Protein AF-A0A2N0REZ3-F1 (afdb_monomer_lite)

Foldseek 3Di:
DDPVVVPDDDPDDDDDWDDPPDDPLVTVLVVLVVQVVLQVWDFDQDPNDTDTGHDHDDDDDDDQCVVCLQQQAADLVALQRDPFFRHGNVCPPPPPDPSVVGTDDSVVVVVLLVCLVPDPDPVSSVVSCRNRRGHPDHHSND

pLDDT: mean 86.51, std 10.99, range [49.53, 97.12]

Sequence (142 aa):
MPFDNRKRLRNHFVLGFVPFGGDFDDFIRPFISDMKRLEQGIVMNVLKEDCWIVAGLGCITADLPQGNDLTGIKRHGAIKGCRTCLVAKENATDENLDIASISRYHHITDTQFEDMFAAPTLMQRSDIAKEYGLRNSLPVLD

Secondary structure (DSSP, 8-state):
--TGGGGS--S--------TT--HHHHHHHHHHHHHHHHH-EEEEETTEEEEE----------HHHHHHHTTB--TTSTT--SSB---GGGTT-TT--TTTTB--HHHHHHHHHHHHH-SSHHHHHHHHHHTTB-SS--S--

Radius of gyration: 19.25 Å; chains: 1; bounding box: 47×39×55 Å

Structure (mmCIF, N/CA/C/O backbone):
data_AF-A0A2N0REZ3-F1
#
_entry.id   AF-A0A2N0REZ3-F1
#
loop_
_atom_site.group_PDB
_atom_site.id
_atom_site.type_symbol
_atom_site.label_atom_id
_atom_site.label_alt_id
_atom_site.label_comp_id
_atom_site.label_asym_id
_atom_site.label_entity_id
_atom_site.label_seq_id
_atom_site.pdbx_PDB_ins_code
_atom_site.Cartn_x
_atom_site.Cartn_y
_atom_site.Cartn_z
_atom_site.occupancy
_atom_site.B_iso_or_equiv
_atom_site.auth_seq_id
_atom_site.auth_comp_id
_atom_site.auth_asym_id
_atom_site.auth_atom_id
_atom_site.pdbx_PDB_model_num
ATOM 1 N N . MET A 1 1 ? -16.943 19.644 -0.621 1.00 55.44 1 MET A N 1
ATOM 2 C CA . MET A 1 1 ? -18.217 19.383 0.093 1.00 55.44 1 MET A CA 1
ATOM 3 C C . MET A 1 1 ? -18.644 20.632 0.881 1.00 55.44 1 MET A C 1
ATOM 5 O O . MET A 1 1 ? -17.818 21.115 1.662 1.00 55.44 1 MET A O 1
ATOM 9 N N . PRO A 1 2 ? -19.859 21.177 0.655 1.00 66.19 2 PRO A N 1
ATOM 10 C CA . PRO A 1 2 ? -20.352 22.416 1.285 1.00 66.19 2 PRO A CA 1
ATOM 11 C C . PRO A 1 2 ? -20.357 22.368 2.821 1.00 66.19 2 PRO A C 1
ATOM 13 O O . PRO A 1 2 ? -20.503 21.288 3.392 1.00 66.19 2 PRO A O 1
ATOM 16 N N . PHE A 1 3 ? -20.202 23.519 3.483 1.00 64.94 3 PHE A N 1
ATOM 17 C CA . PHE A 1 3 ? -20.023 23.629 4.941 1.00 64.94 3 PHE A CA 1
ATOM 18 C C . PHE A 1 3 ? -21.192 23.044 5.747 1.00 64.94 3 PHE A C 1
ATOM 20 O O . PHE A 1 3 ? -20.969 22.242 6.652 1.00 64.94 3 PHE A O 1
ATOM 27 N N . ASP A 1 4 ? -22.432 23.340 5.361 1.00 73.25 4 ASP A N 1
ATOM 28 C CA . ASP A 1 4 ? -23.624 22.865 6.079 1.00 73.25 4 ASP A CA 1
ATOM 29 C C . ASP A 1 4 ? -23.793 21.346 6.013 1.00 73.25 4 ASP A C 1
ATOM 31 O O . ASP A 1 4 ? -24.262 20.706 6.954 1.00 73.25 4 ASP A O 1
ATOM 35 N N . ASN A 1 5 ? -23.307 20.734 4.933 1.00 62.06 5 ASN A N 1
ATOM 36 C CA . ASN A 1 5 ? -23.321 19.288 4.782 1.00 62.06 5 ASN A CA 1
ATOM 37 C C . ASN A 1 5 ? -22.343 18.590 5.740 1.00 62.06 5 ASN A C 1
ATOM 39 O O . ASN A 1 5 ? -22.583 17.426 6.055 1.00 62.06 5 ASN A O 1
ATOM 43 N N . ARG A 1 6 ? -21.299 19.272 6.239 1.00 60.00 6 ARG A N 1
ATOM 44 C CA . ARG A 1 6 ? -20.330 18.729 7.214 1.00 60.00 6 ARG A CA 1
ATOM 45 C C . ARG A 1 6 ? -20.881 18.659 8.644 1.00 60.00 6 ARG A C 1
ATOM 47 O O . ARG A 1 6 ? -20.304 17.955 9.458 1.00 60.00 6 ARG A O 1
ATOM 54 N N . LYS A 1 7 ? -21.979 19.367 8.944 1.00 60.84 7 LYS A N 1
ATOM 55 C CA . LYS A 1 7 ? -22.593 19.444 10.286 1.00 60.84 7 LYS A CA 1
ATOM 56 C C . LYS A 1 7 ? -23.640 18.361 10.572 1.00 60.84 7 LYS A C 1
ATOM 58 O O . LYS A 1 7 ? -24.091 18.240 11.705 1.00 60.84 7 LYS A O 1
ATOM 63 N N . ARG A 1 8 ? -24.071 17.600 9.562 1.00 61.44 8 ARG A N 1
ATOM 64 C CA . ARG A 1 8 ? -25.007 16.480 9.763 1.00 61.44 8 ARG A CA 1
ATOM 65 C C . ARG A 1 8 ? -24.278 15.327 10.456 1.00 61.44 8 ARG A C 1
ATOM 67 O O . ARG A 1 8 ? -23.130 15.067 10.105 1.00 61.44 8 ARG A O 1
ATOM 74 N N . LEU A 1 9 ? -24.954 14.635 11.382 1.00 49.53 9 LEU A N 1
ATOM 75 C CA . LEU A 1 9 ? -24.510 13.351 11.940 1.00 49.53 9 LEU A CA 1
ATOM 76 C C . LEU A 1 9 ? -24.140 12.431 10.775 1.00 49.53 9 LEU A C 1
ATOM 78 O O . LEU A 1 9 ? -24.992 12.006 9.996 1.00 49.53 9 LEU A O 1
ATOM 82 N N . ARG A 1 10 ? -22.844 12.212 10.604 1.00 54.50 10 ARG A N 1
ATOM 83 C CA . ARG A 1 10 ? -22.284 11.330 9.593 1.00 54.50 10 ARG A CA 1
ATOM 84 C C . ARG A 1 10 ? -21.546 10.243 10.337 1.00 54.50 10 ARG A C 1
ATOM 86 O O . ARG A 1 10 ? -20.808 10.543 11.267 1.00 54.50 10 ARG A O 1
ATOM 93 N N . ASN A 1 11 ? -21.614 9.025 9.819 1.00 59.06 11 ASN A N 1
ATOM 94 C CA . ASN A 1 11 ? -20.670 7.954 10.153 1.00 59.06 11 ASN A CA 1
ATOM 95 C C . ASN A 1 11 ? -19.258 8.249 9.595 1.00 59.06 11 ASN A C 1
ATOM 97 O O . ASN A 1 11 ? -18.497 7.341 9.291 1.00 59.06 11 ASN A O 1
ATOM 101 N N . HIS A 1 12 ? -18.932 9.524 9.371 1.00 60.31 12 HIS A N 1
ATOM 102 C CA . HIS A 1 12 ? -17.677 9.993 8.820 1.00 60.31 12 HIS A CA 1
ATOM 103 C C . HIS A 1 12 ? -17.119 11.023 9.789 1.00 60.31 12 HIS A C 1
ATOM 105 O O . HIS A 1 12 ? -17.533 12.184 9.800 1.00 60.31 12 HIS A O 1
ATOM 111 N N . PHE A 1 13 ? -16.208 10.551 10.626 1.00 64.19 13 PHE A N 1
ATOM 112 C CA . PHE A 1 13 ? -15.479 11.365 11.577 1.00 64.19 13 PHE A CA 1
ATOM 113 C C . PHE A 1 13 ? -14.162 11.766 10.927 1.00 64.19 13 PHE A C 1
ATOM 115 O O . PHE A 1 13 ? -13.411 10.914 10.457 1.00 64.19 13 PHE A O 1
ATOM 122 N N . VAL A 1 14 ? -13.893 13.069 10.877 1.00 66.25 14 VAL A N 1
ATOM 123 C CA . VAL A 1 14 ? -12.571 13.560 10.495 1.00 66.25 14 VAL A CA 1
ATOM 124 C C . VAL A 1 14 ? -11.749 13.620 11.767 1.00 66.25 14 VAL A C 1
ATOM 126 O O . VAL A 1 14 ? -11.992 14.467 12.625 1.00 66.25 14 VAL A O 1
ATOM 129 N N . LEU A 1 15 ? -10.792 12.712 11.887 1.00 66.81 15 LEU A N 1
ATOM 130 C CA . LEU A 1 15 ? -9.791 12.763 12.935 1.00 66.81 15 LEU A CA 1
ATOM 131 C 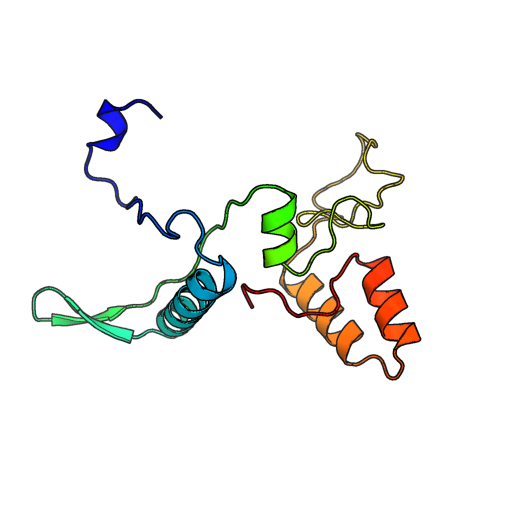C . LEU A 1 15 ? -8.556 13.446 12.340 1.00 66.81 15 LEU A C 1
ATOM 133 O O . LEU A 1 15 ? -7.940 12.940 11.405 1.00 66.81 15 LEU A O 1
ATOM 137 N N . GLY A 1 16 ? -8.279 14.667 12.799 1.00 62.53 16 GLY A N 1
ATOM 138 C CA . GLY A 1 16 ? -7.127 15.439 12.346 1.00 62.53 16 GLY A CA 1
ATOM 139 C C . GLY A 1 16 ? -5.859 14.868 12.960 1.00 62.53 16 GLY A C 1
ATOM 140 O O . GLY A 1 16 ? -5.750 14.791 14.181 1.00 62.53 16 GLY A O 1
ATOM 141 N N . PHE A 1 17 ? -4.915 14.473 12.118 1.00 66.62 17 PHE A N 1
ATOM 142 C CA . PHE A 1 17 ? -3.752 13.722 12.542 1.00 66.62 17 PHE A CA 1
ATOM 143 C C . PHE A 1 17 ? -2.511 14.214 11.791 1.00 66.62 17 PHE A C 1
ATOM 145 O O . PHE A 1 17 ? -2.564 14.420 10.582 1.00 66.62 17 PHE A O 1
ATOM 152 N N . VAL A 1 18 ? -1.421 14.402 12.540 1.00 69.94 18 VAL A N 1
ATOM 153 C CA . VAL A 1 18 ? -0.141 15.055 12.194 1.00 69.94 18 VAL A CA 1
ATOM 154 C C . VAL A 1 18 ? -0.127 16.592 12.379 1.00 69.94 18 VAL A C 1
ATOM 156 O O . VAL A 1 18 ? -0.673 17.330 11.555 1.00 69.94 18 VAL A O 1
ATOM 159 N N . PRO A 1 19 ? 0.506 17.113 13.455 1.00 72.31 19 PRO A N 1
ATOM 160 C CA . PRO A 1 19 ? 0.760 18.544 13.610 1.00 72.31 19 PRO A CA 1
ATOM 161 C C . PRO A 1 19 ? 1.797 19.037 12.592 1.00 72.31 19 PRO A C 1
ATOM 163 O O . PRO A 1 19 ? 2.626 18.274 12.098 1.00 72.31 19 PRO A O 1
ATOM 166 N N . PHE A 1 20 ? 1.784 20.337 12.292 1.00 72.50 20 PHE A N 1
ATOM 167 C CA . PHE A 1 20 ? 2.761 20.936 11.382 1.00 72.50 20 PHE A CA 1
ATOM 168 C C . PHE A 1 20 ? 4.199 20.713 11.881 1.00 72.50 20 PHE A C 1
ATOM 170 O O . PHE A 1 20 ? 4.520 21.055 13.01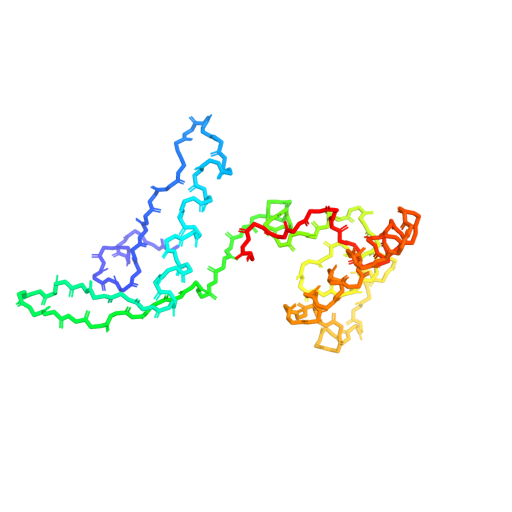8 1.00 72.50 20 PHE A O 1
ATOM 177 N N . GLY A 1 21 ? 5.054 20.151 11.023 1.00 78.38 21 GLY A N 1
ATOM 178 C CA . GLY A 1 21 ? 6.446 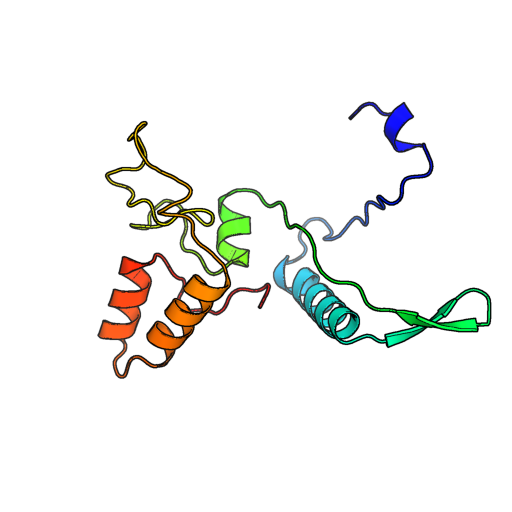19.823 11.350 1.00 78.38 21 GLY A CA 1
ATOM 179 C C . GLY A 1 21 ? 6.648 18.481 12.065 1.00 78.38 21 GLY A C 1
ATOM 180 O O . GLY A 1 21 ? 7.788 18.148 12.373 1.00 78.38 21 GLY A O 1
ATOM 181 N N . GLY A 1 22 ? 5.579 17.720 12.322 1.00 79.25 22 GLY A N 1
ATOM 182 C CA . GLY A 1 22 ? 5.675 16.344 12.810 1.00 79.25 22 GLY A CA 1
ATOM 183 C C . GLY A 1 22 ? 6.094 15.373 11.707 1.00 79.25 22 GLY A C 1
ATOM 184 O O . GLY A 1 22 ? 5.746 15.563 10.538 1.00 79.25 22 GLY A O 1
ATOM 185 N N . ASP A 1 23 ? 6.825 14.330 12.088 1.00 83.12 23 ASP A N 1
ATOM 186 C CA . ASP A 1 23 ? 7.145 13.231 11.187 1.00 83.12 23 ASP A CA 1
ATOM 187 C C . ASP A 1 23 ? 5.907 12.348 10.954 1.00 83.12 23 ASP A C 1
ATOM 189 O O . ASP A 1 23 ? 5.141 12.042 11.872 1.00 83.12 23 ASP A O 1
ATOM 193 N N . PHE A 1 24 ? 5.674 11.986 9.693 1.00 79.31 24 PHE A N 1
ATOM 194 C CA . PHE A 1 24 ? 4.504 11.200 9.310 1.00 79.31 24 PHE A CA 1
ATOM 195 C C . PHE A 1 24 ? 4.619 9.744 9.776 1.00 79.31 24 PHE A C 1
ATOM 197 O O . PHE A 1 24 ? 3.615 9.163 10.193 1.00 79.31 24 PHE A O 1
ATOM 204 N N . ASP A 1 25 ? 5.820 9.167 9.729 1.00 80.81 25 ASP A N 1
ATOM 205 C CA . ASP A 1 25 ? 6.063 7.777 10.106 1.00 80.81 25 ASP A CA 1
ATOM 206 C C . ASP A 1 25 ? 5.846 7.580 11.611 1.00 80.81 25 ASP A C 1
ATOM 208 O O . ASP A 1 25 ? 5.190 6.614 12.012 1.00 80.81 25 ASP A O 1
ATOM 212 N N . ASP A 1 26 ? 6.313 8.523 12.431 1.00 84.12 26 ASP A N 1
ATOM 213 C CA . ASP A 1 26 ? 6.089 8.530 13.882 1.00 84.12 26 ASP A CA 1
ATOM 214 C C . ASP A 1 26 ? 4.597 8.518 14.238 1.00 84.12 26 ASP A C 1
ATOM 216 O O . ASP A 1 26 ? 4.181 7.904 15.224 1.00 84.12 26 ASP A O 1
ATOM 220 N N . PHE A 1 27 ? 3.774 9.177 13.422 1.00 81.44 27 PHE A N 1
ATOM 221 C CA . PHE A 1 27 ? 2.338 9.252 13.643 1.00 81.44 27 PHE A CA 1
ATOM 222 C C . PHE A 1 27 ? 1.583 8.031 13.096 1.00 81.44 27 PHE A C 1
ATOM 224 O O . PHE A 1 27 ? 0.697 7.488 13.761 1.00 81.44 27 PHE A O 1
ATOM 231 N N . ILE A 1 28 ? 1.884 7.607 11.866 1.00 82.00 28 ILE A N 1
ATOM 232 C CA . ILE A 1 28 ? 1.083 6.593 11.173 1.00 82.00 28 ILE A CA 1
ATOM 233 C C . ILE A 1 28 ? 1.345 5.186 11.719 1.00 82.00 28 ILE A C 1
ATOM 235 O O . ILE A 1 28 ? 0.428 4.369 11.751 1.00 82.00 28 ILE A O 1
ATOM 239 N N . ARG A 1 29 ? 2.569 4.889 12.180 1.00 85.31 29 ARG A N 1
ATOM 240 C CA . ARG A 1 29 ? 2.950 3.540 12.632 1.00 85.31 29 ARG A CA 1
ATOM 241 C C . ARG A 1 29 ? 2.124 3.060 13.836 1.00 85.31 29 ARG A C 1
ATOM 243 O O . ARG A 1 29 ? 1.590 1.953 13.747 1.00 85.31 29 ARG A O 1
ATOM 250 N N . PRO A 1 30 ? 1.944 3.849 14.920 1.00 88.38 30 PRO A N 1
ATOM 251 C CA . PRO A 1 30 ? 1.045 3.472 16.011 1.00 88.38 30 PRO A CA 1
ATOM 252 C C . PRO A 1 30 ? -0.395 3.259 15.539 1.00 88.38 30 PRO A C 1
ATOM 254 O O . PRO A 1 30 ? -1.013 2.261 15.895 1.00 88.38 30 PRO A O 1
ATOM 257 N N . PHE A 1 31 ? -0.900 4.147 14.676 1.00 86.56 31 PHE A N 1
ATOM 258 C CA . PHE A 1 31 ? -2.259 4.045 14.146 1.00 86.56 31 PHE A CA 1
ATOM 259 C C . PHE A 1 31 ? -2.479 2.741 13.364 1.00 86.56 31 PHE A C 1
ATOM 261 O O . PHE A 1 31 ? -3.456 2.038 13.608 1.00 86.56 31 PHE A O 1
ATOM 268 N N . ILE A 1 32 ? -1.565 2.383 12.457 1.00 86.50 32 ILE A N 1
ATOM 269 C CA . ILE A 1 32 ? -1.652 1.127 11.697 1.00 86.50 32 ILE A CA 1
ATOM 270 C C . ILE A 1 32 ? -1.559 -0.086 12.632 1.00 86.50 32 ILE A C 1
ATOM 272 O O . ILE A 1 32 ? -2.311 -1.043 12.461 1.00 86.50 32 ILE A O 1
ATOM 276 N N . SER A 1 33 ? -0.700 -0.039 13.655 1.00 89.06 33 SER A N 1
ATOM 277 C CA . SER A 1 33 ? -0.617 -1.102 14.666 1.00 89.06 33 SER A CA 1
ATOM 278 C C . SER A 1 33 ? -1.943 -1.298 15.412 1.00 89.06 33 SER A C 1
ATOM 280 O O . SER A 1 33 ? -2.375 -2.435 15.610 1.00 89.06 33 SER A O 1
ATOM 282 N N . ASP A 1 34 ? -2.605 -0.208 15.805 1.00 90.31 34 ASP A N 1
ATOM 283 C CA . ASP A 1 34 ? -3.914 -0.260 16.461 1.00 90.31 34 ASP A CA 1
ATOM 284 C C . ASP A 1 34 ? -4.999 -0.791 15.518 1.00 90.31 34 ASP A C 1
ATOM 286 O O . ASP A 1 34 ? -5.822 -1.611 15.928 1.00 90.31 34 ASP A O 1
ATOM 290 N N . MET A 1 35 ? -4.968 -0.392 14.241 1.00 89.88 35 MET A N 1
ATOM 291 C CA . MET A 1 35 ? -5.892 -0.905 13.228 1.00 89.88 35 MET A CA 1
ATOM 292 C C . MET A 1 35 ? -5.724 -2.411 13.008 1.00 89.88 35 MET A C 1
ATOM 294 O O . MET A 1 35 ? -6.721 -3.122 13.027 1.00 89.88 35 MET A O 1
ATOM 298 N N . LYS A 1 36 ? -4.494 -2.932 12.908 1.00 89.75 36 LYS A N 1
ATOM 299 C CA . LYS A 1 36 ? -4.251 -4.384 12.782 1.00 89.75 36 LYS A CA 1
ATOM 300 C C . LYS A 1 36 ? -4.752 -5.171 13.991 1.00 89.75 36 LYS A C 1
ATOM 302 O O . LYS A 1 36 ? -5.271 -6.276 13.858 1.00 89.75 36 LYS A O 1
ATOM 307 N N . ARG A 1 37 ? -4.625 -4.604 15.194 1.00 92.56 37 ARG A N 1
ATOM 308 C CA . ARG A 1 37 ? -5.209 -5.199 16.402 1.00 92.56 37 ARG A CA 1
ATOM 309 C C . ARG A 1 37 ? -6.739 -5.188 16.343 1.00 92.56 37 ARG A C 1
ATOM 311 O O . ARG A 1 37 ? -7.373 -6.158 16.744 1.00 92.56 37 ARG A O 1
ATOM 318 N N . LEU A 1 38 ? -7.333 -4.106 15.846 1.00 92.50 38 LEU A N 1
ATOM 319 C CA . LEU A 1 38 ? -8.780 -3.978 15.678 1.00 92.50 38 LEU A CA 1
ATOM 320 C C . LEU A 1 38 ? -9.331 -4.927 14.598 1.00 92.50 38 LEU A C 1
ATOM 322 O O . LEU A 1 38 ? -10.445 -5.427 14.747 1.00 92.50 38 LEU A O 1
ATOM 326 N N . GLU A 1 39 ? -8.539 -5.243 13.572 1.00 93.19 39 GLU A N 1
ATOM 327 C CA . GLU A 1 39 ? -8.860 -6.241 12.541 1.00 93.19 39 GLU A CA 1
ATOM 328 C C . GLU A 1 39 ? -8.923 -7.665 13.110 1.00 93.19 39 GLU A C 1
ATOM 330 O O . GLU A 1 39 ? -9.746 -8.468 12.675 1.00 93.19 39 GLU A O 1
ATOM 335 N N . GLN A 1 40 ? -8.110 -7.968 14.128 1.00 94.12 40 GLN A N 1
ATOM 336 C CA . GLN A 1 40 ? -8.165 -9.235 14.873 1.00 94.12 40 GLN A CA 1
ATOM 337 C C . GLN A 1 40 ? -9.335 -9.292 15.870 1.00 94.12 40 GLN A C 1
ATOM 339 O O . GLN A 1 40 ? -9.724 -10.374 16.314 1.00 94.12 40 GLN A O 1
ATOM 344 N N . GLY A 1 41 ? -9.914 -8.136 16.192 1.00 95.25 41 GLY A N 1
ATOM 345 C CA . GLY A 1 41 ? -11.013 -7.980 17.129 1.00 95.25 41 GLY A CA 1
ATOM 346 C C . GLY A 1 41 ? -10.562 -7.684 18.556 1.00 95.25 41 GLY A C 1
ATOM 347 O O . GLY A 1 41 ? -9.596 -8.246 19.073 1.00 95.25 41 GLY A O 1
ATOM 348 N N . ILE A 1 42 ? -11.289 -6.782 19.213 1.00 95.44 42 ILE A N 1
ATOM 349 C CA . ILE A 1 42 ? -11.067 -6.416 20.614 1.00 95.44 42 ILE A CA 1
ATOM 350 C C . ILE A 1 42 ? -12.389 -6.361 21.376 1.00 95.44 42 ILE A C 1
ATOM 352 O O . ILE A 1 42 ? -13.436 -6.034 20.820 1.00 95.44 42 ILE A O 1
ATOM 356 N N . VAL A 1 43 ? -12.334 -6.632 22.679 1.00 96.12 43 VAL A N 1
ATOM 357 C CA . VAL A 1 43 ? -13.460 -6.362 23.579 1.00 96.12 43 VAL A CA 1
ATOM 358 C C . VAL A 1 43 ? -13.443 -4.880 23.945 1.00 96.12 43 VAL A C 1
ATOM 360 O O . VAL A 1 43 ? -12.443 -4.377 24.460 1.00 96.12 43 VAL A O 1
ATOM 363 N N . MET A 1 44 ? -14.545 -4.180 23.686 1.00 95.00 44 MET A N 1
ATOM 364 C CA . MET A 1 44 ? -14.752 -2.789 24.085 1.00 95.00 44 MET A CA 1
ATOM 365 C C . MET A 1 44 ? -16.031 -2.666 24.900 1.00 95.00 44 MET A C 1
ATOM 367 O O . MET A 1 44 ? -17.071 -3.192 24.509 1.00 95.00 44 MET A O 1
ATOM 371 N N . ASN A 1 45 ? -15.974 -1.912 25.996 1.00 95.19 45 ASN A N 1
ATOM 372 C CA . ASN A 1 45 ? -17.176 -1.562 26.736 1.00 95.19 45 ASN A CA 1
ATOM 373 C C . ASN A 1 45 ? -17.938 -0.463 25.981 1.00 95.19 45 ASN A C 1
ATOM 375 O O . ASN A 1 45 ? -17.486 0.681 25.894 1.00 95.19 45 ASN A O 1
ATOM 379 N N . VAL A 1 46 ? -19.089 -0.816 25.417 1.00 92.31 46 VAL A N 1
ATOM 380 C CA . VAL A 1 46 ? -19.974 0.083 24.677 1.00 92.31 46 VAL A CA 1
ATOM 381 C C . VAL A 1 46 ? -21.284 0.164 25.444 1.00 92.31 46 VAL A C 1
ATOM 383 O O . VAL A 1 46 ? -21.992 -0.823 25.587 1.00 92.31 46 VAL A O 1
ATOM 386 N N . LEU A 1 47 ? -21.616 1.348 25.965 1.00 93.00 47 LEU A N 1
ATOM 387 C CA . LEU A 1 47 ? -22.853 1.567 26.731 1.00 93.00 47 LEU A CA 1
ATOM 388 C C . LEU A 1 47 ? -23.031 0.598 27.921 1.00 93.00 47 LEU A C 1
ATOM 390 O O . LEU A 1 47 ? -24.156 0.229 28.244 1.00 93.00 47 LEU A O 1
ATOM 394 N N . LYS A 1 48 ? -21.932 0.265 28.618 1.00 93.94 48 LYS A N 1
ATOM 395 C CA . LYS A 1 48 ? -21.867 -0.689 29.747 1.00 93.94 48 LYS A CA 1
ATOM 396 C C . LYS A 1 48 ? -21.991 -2.168 29.366 1.00 93.94 48 LYS A C 1
ATOM 398 O O . LYS A 1 48 ? -21.996 -3.000 30.265 1.00 93.94 48 LYS A O 1
ATOM 403 N N . GLU A 1 49 ? -22.016 -2.489 28.079 1.00 94.94 49 GLU A N 1
ATOM 404 C CA . GLU A 1 49 ? -21.979 -3.858 27.562 1.00 94.94 49 GLU A CA 1
ATOM 405 C C . GLU A 1 49 ? -20.597 -4.141 26.966 1.00 94.94 49 GLU A C 1
ATOM 407 O O . GLU A 1 49 ? -20.062 -3.334 26.201 1.00 94.94 49 GLU A O 1
ATOM 412 N N . ASP A 1 50 ? -20.016 -5.294 27.281 1.00 97.12 50 ASP A N 1
ATOM 413 C CA . ASP A 1 50 ? -18.766 -5.727 26.661 1.00 97.12 50 ASP A CA 1
ATOM 414 C C . ASP A 1 50 ? -19.059 -6.294 25.267 1.00 97.12 50 ASP A C 1
ATOM 416 O O . ASP A 1 50 ? -19.656 -7.358 25.111 1.00 97.12 50 ASP A O 1
ATOM 420 N N . CYS A 1 51 ? -18.647 -5.558 24.237 1.00 95.94 51 CYS A N 1
ATOM 421 C CA . CYS A 1 51 ? -18.879 -5.898 22.838 1.00 95.94 51 CYS A CA 1
ATOM 422 C C . CYS A 1 51 ? -17.582 -6.355 22.169 1.00 95.94 51 CYS A C 1
ATOM 424 O O . CYS A 1 51 ? -16.540 -5.718 22.325 1.00 95.94 51 CYS A O 1
ATOM 426 N N . TRP A 1 52 ? -17.653 -7.415 21.361 1.00 96.56 52 TRP A N 1
ATOM 427 C CA . TRP A 1 52 ? -16.569 -7.789 20.454 1.00 96.56 52 TRP A CA 1
ATOM 428 C C . TRP A 1 52 ? -16.626 -6.910 19.202 1.00 96.56 52 TRP A C 1
ATOM 430 O O . TRP A 1 52 ? -17.555 -7.020 18.401 1.00 96.56 52 TRP A O 1
ATOM 440 N N . ILE A 1 53 ? -15.652 -6.017 19.047 1.00 93.94 53 ILE A N 1
ATOM 441 C CA . ILE A 1 53 ? -15.578 -5.060 17.944 1.00 93.94 53 ILE A CA 1
ATOM 442 C C . ILE A 1 53 ? -14.466 -5.476 16.991 1.00 93.94 53 ILE A C 1
ATOM 444 O O . ILE A 1 53 ? -13.326 -5.665 17.409 1.00 93.94 53 ILE A O 1
ATOM 448 N N . VAL A 1 54 ? -14.807 -5.561 15.705 1.00 94.25 54 VAL A N 1
ATOM 449 C CA . VAL A 1 54 ? -13.868 -5.754 14.597 1.00 94.25 54 VAL A CA 1
ATOM 450 C C . VAL A 1 54 ? -14.046 -4.598 13.625 1.00 94.25 54 VAL A C 1
ATOM 452 O O . VAL A 1 54 ? -15.170 -4.284 13.227 1.00 94.25 54 VAL A O 1
ATOM 455 N N . ALA A 1 55 ? -12.949 -3.966 13.235 1.00 89.56 55 ALA A N 1
ATOM 456 C CA . ALA A 1 55 ? -12.936 -2.979 12.166 1.00 89.56 55 ALA A CA 1
ATOM 457 C C . ALA A 1 55 ? -11.576 -2.997 11.472 1.00 89.56 55 ALA A C 1
ATOM 459 O O . ALA A 1 55 ? -10.575 -3.354 12.081 1.00 89.56 55 ALA A O 1
ATOM 460 N N . GLY A 1 56 ? -11.554 -2.592 10.206 1.00 87.12 56 GLY A N 1
ATOM 461 C CA . GLY A 1 56 ? -10.343 -2.579 9.394 1.00 87.12 56 GLY A CA 1
ATOM 462 C C . GLY A 1 56 ? -10.235 -1.328 8.543 1.00 87.12 56 GLY A C 1
ATOM 463 O O . GLY A 1 56 ? -11.169 -0.520 8.446 1.00 87.12 56 GLY A O 1
ATOM 464 N N . LEU A 1 57 ? -9.067 -1.159 7.937 1.00 85.00 57 LEU A N 1
ATOM 465 C CA . LEU A 1 57 ? -8.776 -0.002 7.105 1.00 85.00 57 LEU A CA 1
ATOM 466 C C . LEU A 1 57 ? -9.359 -0.191 5.697 1.00 85.00 57 LEU A C 1
ATOM 468 O O . LEU A 1 57 ? -8.919 -1.040 4.934 1.00 85.00 57 LEU A O 1
ATOM 472 N N . GLY A 1 58 ? -10.366 0.612 5.341 1.00 83.12 58 GLY A N 1
ATOM 473 C CA . GLY A 1 58 ? -11.083 0.436 4.069 1.00 83.12 58 GLY A CA 1
ATOM 474 C C . GLY A 1 58 ? -10.452 1.134 2.859 1.00 83.12 58 GLY A C 1
ATOM 475 O O . GLY A 1 58 ? -10.458 0.596 1.756 1.00 83.12 58 GLY A O 1
ATOM 476 N N . CYS A 1 59 ? -9.952 2.360 3.023 1.00 81.94 59 CYS A N 1
ATOM 477 C CA . CYS A 1 59 ? -9.386 3.139 1.921 1.00 81.94 59 CYS A CA 1
ATOM 478 C C . CYS A 1 59 ? -8.392 4.171 2.446 1.00 81.94 59 CYS A C 1
ATOM 480 O O . CYS A 1 59 ? -8.658 4.844 3.443 1.00 81.94 59 CYS A O 1
ATOM 482 N N . ILE A 1 60 ? -7.277 4.331 1.733 1.00 79.69 60 ILE A N 1
ATOM 483 C CA . ILE A 1 60 ? -6.275 5.354 2.011 1.00 79.69 60 ILE A CA 1
ATOM 484 C C . ILE A 1 60 ? -6.129 6.232 0.783 1.00 79.69 60 ILE A C 1
ATOM 486 O O . ILE A 1 60 ? -5.785 5.776 -0.308 1.00 79.69 60 ILE A O 1
ATOM 490 N N . THR A 1 61 ? -6.365 7.521 0.977 1.00 79.88 61 THR A N 1
ATOM 491 C CA . THR A 1 61 ? -6.130 8.535 -0.041 1.00 79.88 61 THR A CA 1
ATOM 492 C C . THR A 1 61 ? -4.909 9.340 0.354 1.00 79.88 61 THR A C 1
ATOM 494 O O . THR A 1 61 ? -4.904 9.998 1.390 1.00 79.88 61 THR A O 1
ATOM 497 N N . ALA A 1 62 ? -3.885 9.298 -0.485 1.00 81.56 62 ALA A N 1
ATOM 498 C CA . ALA A 1 62 ? -2.691 10.111 -0.342 1.00 81.56 62 ALA A CA 1
ATOM 499 C C . ALA A 1 62 ? -2.264 10.626 -1.717 1.00 81.56 62 ALA A C 1
ATOM 501 O O . ALA A 1 62 ? -2.455 9.935 -2.733 1.00 81.56 62 ALA A O 1
ATOM 502 N N . ASP A 1 63 ? -1.664 11.816 -1.722 1.00 78.62 63 ASP A N 1
ATOM 503 C CA . ASP A 1 63 ? -1.051 12.406 -2.908 1.00 78.62 63 ASP A CA 1
ATOM 504 C C . ASP A 1 63 ? 0.008 11.466 -3.498 1.00 78.62 63 ASP A C 1
ATOM 506 O O . ASP A 1 63 ? 0.544 10.585 -2.818 1.00 78.62 63 ASP A O 1
ATOM 510 N N . LEU A 1 64 ? 0.264 11.604 -4.804 1.00 68.81 64 LEU A N 1
ATOM 511 C CA . LEU A 1 64 ? 1.003 10.604 -5.580 1.00 68.81 64 LEU A CA 1
ATOM 512 C C . LEU A 1 64 ? 2.359 10.182 -4.979 1.00 68.81 64 LEU A C 1
ATOM 514 O O . LEU A 1 64 ? 2.588 8.975 -4.906 1.00 68.81 64 LEU A O 1
ATOM 518 N N . PRO A 1 65 ? 3.264 11.081 -4.537 1.00 81.12 65 PRO A N 1
ATOM 519 C CA . PRO A 1 65 ? 4.533 10.617 -3.990 1.00 81.12 65 PRO A CA 1
ATOM 520 C C . PRO A 1 65 ? 4.359 9.912 -2.639 1.00 81.12 65 PRO A C 1
ATOM 522 O O . PRO A 1 65 ? 4.938 8.846 -2.449 1.00 81.12 65 PRO A O 1
ATOM 525 N N . GLN A 1 66 ? 3.538 10.453 -1.735 1.00 81.69 66 GLN A N 1
ATOM 526 C CA . GLN A 1 66 ? 3.345 9.897 -0.394 1.00 81.69 66 GLN A CA 1
ATOM 527 C C . GLN A 1 66 ? 2.611 8.558 -0.436 1.00 81.69 66 GLN A C 1
ATOM 529 O O . GLN A 1 66 ? 3.013 7.613 0.232 1.00 81.69 66 GLN A O 1
ATOM 534 N N . GLY A 1 67 ? 1.556 8.432 -1.242 1.00 86.19 67 GLY A N 1
ATOM 535 C CA . GLY A 1 67 ? 0.808 7.179 -1.284 1.00 86.19 67 GLY A CA 1
ATOM 536 C C . GLY A 1 67 ? 1.573 6.036 -1.949 1.00 86.19 67 GLY A C 1
ATOM 537 O O . GLY A 1 67 ? 1.363 4.887 -1.582 1.00 86.19 67 GLY A O 1
ATOM 538 N N . ASN A 1 68 ? 2.501 6.327 -2.865 1.00 90.06 68 ASN A N 1
ATOM 539 C CA . ASN A 1 68 ? 3.442 5.313 -3.343 1.00 90.06 68 ASN A CA 1
ATOM 540 C C . ASN A 1 68 ? 4.353 4.826 -2.210 1.00 90.06 68 ASN A C 1
ATOM 542 O O . ASN A 1 68 ? 4.523 3.618 -2.043 1.00 90.06 68 ASN A O 1
ATOM 546 N N . ASP A 1 69 ? 4.873 5.762 -1.410 1.00 86.38 69 ASP A N 1
ATOM 547 C CA . ASP A 1 69 ? 5.749 5.463 -0.279 1.00 86.38 69 ASP A CA 1
ATOM 548 C C . ASP A 1 69 ? 5.038 4.573 0.765 1.00 86.38 69 ASP A C 1
ATOM 550 O O . ASP A 1 69 ? 5.648 3.621 1.250 1.00 86.38 69 ASP A O 1
ATOM 554 N N . LEU A 1 70 ? 3.739 4.802 1.017 1.00 85.56 70 LEU A N 1
ATOM 555 C CA . LEU A 1 70 ? 2.898 3.965 1.890 1.00 85.56 70 LEU A CA 1
ATOM 556 C C . LEU A 1 70 ? 2.781 2.514 1.411 1.00 85.56 70 LEU A C 1
ATOM 558 O O . LEU A 1 70 ? 2.843 1.593 2.217 1.00 85.56 70 LEU A O 1
ATOM 562 N N . THR A 1 71 ? 2.622 2.322 0.101 1.00 88.06 71 THR A N 1
ATOM 563 C CA . THR A 1 71 ? 2.416 1.007 -0.540 1.00 88.06 71 THR A CA 1
ATOM 564 C C . THR A 1 71 ? 3.718 0.301 -0.932 1.00 88.06 71 THR A C 1
ATOM 566 O O . THR A 1 71 ? 3.693 -0.690 -1.652 1.00 88.06 71 THR A O 1
ATOM 569 N N . GLY A 1 72 ? 4.879 0.839 -0.541 1.00 91.94 72 GLY A N 1
ATOM 570 C CA . GLY A 1 72 ? 6.178 0.269 -0.910 1.00 91.94 72 GLY A CA 1
ATOM 571 C C . GLY A 1 72 ? 6.494 0.344 -2.412 1.00 91.94 72 GLY A C 1
ATOM 572 O O . GLY A 1 72 ? 7.394 -0.344 -2.888 1.00 91.94 72 GLY A O 1
ATOM 573 N N . ILE A 1 73 ? 5.811 1.200 -3.174 1.00 93.44 73 ILE A N 1
ATOM 574 C CA . ILE A 1 73 ? 6.031 1.371 -4.614 1.00 93.44 73 ILE A CA 1
ATOM 575 C C . ILE A 1 73 ? 6.991 2.542 -4.847 1.00 93.44 73 ILE A C 1
ATOM 577 O O . ILE A 1 73 ? 6.937 3.585 -4.192 1.00 93.44 73 ILE A O 1
ATOM 581 N N . LYS A 1 74 ? 7.922 2.391 -5.789 1.00 93.19 74 LYS A N 1
ATOM 582 C CA . LYS A 1 74 ? 8.786 3.481 -6.254 1.00 93.19 74 LYS A CA 1
ATOM 583 C C . LYS A 1 74 ? 7.937 4.561 -6.926 1.00 93.19 74 LYS A C 1
ATOM 585 O O . LYS A 1 74 ? 6.845 4.320 -7.423 1.00 93.19 74 LYS A O 1
ATOM 590 N N . ARG A 1 75 ? 8.446 5.789 -6.951 1.00 90.81 75 ARG A N 1
ATOM 591 C CA . ARG A 1 75 ? 7.743 6.934 -7.552 1.00 90.81 75 ARG A CA 1
ATOM 592 C C . ARG A 1 75 ? 7.700 6.826 -9.086 1.00 90.81 75 ARG A C 1
ATOM 594 O O . ARG A 1 75 ? 8.295 5.926 -9.675 1.00 90.81 75 ARG A O 1
ATOM 601 N N . HIS A 1 76 ? 7.054 7.797 -9.731 1.00 85.12 76 HIS A N 1
ATOM 602 C CA . HIS A 1 76 ? 6.825 7.874 -11.185 1.00 85.12 76 HIS A CA 1
ATOM 603 C C . HIS A 1 76 ? 8.075 7.724 -12.081 1.00 85.12 76 HIS A C 1
ATOM 605 O O . HIS A 1 76 ? 7.936 7.463 -13.268 1.00 85.12 76 HIS A O 1
ATOM 611 N N . GLY A 1 77 ? 9.293 7.861 -11.543 1.00 89.25 77 GLY A N 1
ATOM 612 C CA . GLY A 1 77 ? 10.531 7.605 -12.290 1.00 89.25 77 GLY A CA 1
ATOM 613 C C . GLY A 1 77 ? 10.851 6.120 -12.539 1.00 89.25 77 GLY A C 1
ATOM 614 O O . GLY A 1 77 ? 11.724 5.814 -13.354 1.00 89.25 77 GLY A O 1
ATOM 615 N N . ALA A 1 78 ? 10.188 5.190 -11.843 1.00 93.62 78 ALA A N 1
ATOM 616 C CA . ALA A 1 78 ? 10.380 3.752 -12.032 1.00 93.62 78 ALA A CA 1
ATOM 617 C C . ALA A 1 78 ? 9.738 3.237 -13.329 1.00 93.62 78 ALA A C 1
ATOM 619 O O . ALA A 1 78 ? 8.875 3.893 -13.903 1.00 93.62 78 ALA A O 1
ATOM 620 N N . ILE A 1 79 ? 10.138 2.035 -13.770 1.00 94.94 79 ILE A N 1
ATOM 621 C CA . ILE A 1 79 ? 9.530 1.373 -14.936 1.00 94.94 79 ILE A CA 1
ATOM 622 C C . ILE A 1 79 ? 8.033 1.171 -14.681 1.00 94.94 79 ILE A C 1
ATOM 624 O O . ILE A 1 79 ? 7.230 1.654 -15.462 1.00 94.94 79 ILE A O 1
ATOM 628 N N . LYS A 1 80 ? 7.660 0.555 -13.552 1.00 94.94 80 LYS A N 1
ATOM 629 C CA . LYS A 1 80 ? 6.263 0.370 -13.120 1.00 94.94 80 LYS A CA 1
ATOM 630 C C . LYS A 1 80 ? 5.973 1.160 -11.842 1.00 94.94 80 LYS A C 1
ATOM 632 O O . LYS A 1 80 ? 5.781 0.590 -10.773 1.00 94.94 80 LYS A O 1
ATOM 637 N N . GLY A 1 81 ? 6.004 2.489 -11.938 1.00 93.06 81 GLY A N 1
ATOM 638 C CA . GLY A 1 81 ? 5.844 3.397 -10.790 1.00 93.06 81 GLY A CA 1
ATOM 639 C C . GLY A 1 81 ? 4.399 3.662 -10.348 1.00 93.06 81 GLY A C 1
ATOM 640 O O . GLY A 1 81 ? 4.184 4.445 -9.427 1.00 93.06 81 GLY A O 1
ATOM 641 N N . CYS A 1 82 ? 3.391 3.078 -10.999 1.00 91.38 82 CYS A N 1
ATOM 642 C CA . CYS A 1 82 ? 1.998 3.245 -10.589 1.00 91.38 82 CYS A CA 1
ATOM 643 C C . CYS A 1 82 ? 1.650 2.283 -9.439 1.00 91.38 82 CYS A C 1
ATOM 645 O O . CYS A 1 82 ? 1.959 1.090 -9.494 1.00 91.38 82 CYS A O 1
ATOM 647 N N . ARG A 1 83 ? 0.978 2.798 -8.399 1.00 89.88 83 ARG A N 1
ATOM 648 C CA . ARG A 1 83 ? 0.478 1.984 -7.275 1.00 89.88 83 ARG A CA 1
ATOM 649 C C . ARG A 1 83 ? -0.800 1.207 -7.602 1.00 89.88 83 ARG A C 1
ATOM 651 O O . ARG A 1 83 ? -1.165 0.305 -6.866 1.00 89.88 83 ARG A O 1
ATOM 658 N N . THR A 1 84 ? -1.480 1.561 -8.691 1.00 90.56 84 THR A N 1
ATOM 659 C CA . THR A 1 84 ? -2.770 0.971 -9.085 1.00 90.56 84 THR A CA 1
ATOM 660 C C . THR A 1 84 ? -2.638 -0.004 -10.252 1.00 90.56 84 THR A C 1
ATOM 662 O O . THR A 1 84 ? -3.441 -0.921 -10.372 1.00 90.56 84 THR A O 1
ATOM 665 N N . CYS A 1 85 ? -1.624 0.150 -11.105 1.00 92.94 85 CYS A N 1
ATOM 666 C CA . CYS A 1 85 ? -1.404 -0.730 -12.249 1.00 92.94 85 CYS A CA 1
ATOM 667 C C . CYS A 1 85 ? 0.083 -1.011 -12.497 1.00 92.94 85 CYS A C 1
ATOM 669 O O . CYS A 1 85 ? 0.972 -0.339 -11.975 1.00 92.94 85 CYS A O 1
ATOM 671 N N . LEU A 1 86 ? 0.341 -2.022 -13.318 1.00 94.62 86 LEU A N 1
ATOM 672 C CA . LEU A 1 86 ? 1.656 -2.513 -13.720 1.00 94.62 86 LEU A CA 1
ATOM 673 C C . LEU A 1 86 ? 2.105 -1.948 -15.076 1.00 94.62 86 LEU A C 1
ATOM 675 O O . LEU A 1 86 ? 2.997 -2.515 -15.709 1.00 94.62 86 LEU A O 1
ATOM 679 N N . VAL A 1 87 ? 1.502 -0.840 -15.524 1.00 94.81 87 VAL A N 1
ATOM 680 C CA . VAL A 1 87 ? 1.890 -0.176 -16.773 1.00 94.81 87 VAL A CA 1
ATOM 681 C C . VAL A 1 87 ? 3.358 0.243 -16.710 1.00 94.81 87 VAL A C 1
ATOM 683 O O . VAL A 1 87 ? 3.809 0.849 -15.732 1.00 94.81 87 VAL A O 1
ATOM 686 N N . ALA A 1 88 ? 4.112 -0.102 -17.751 1.00 93.62 88 ALA A N 1
ATOM 687 C CA . ALA A 1 88 ? 5.466 0.394 -17.919 1.00 93.62 88 ALA A CA 1
ATOM 688 C C . ALA A 1 88 ? 5.425 1.868 -18.343 1.00 93.62 88 ALA A C 1
ATOM 690 O O . ALA A 1 88 ? 4.551 2.274 -19.107 1.00 93.62 88 ALA A O 1
ATOM 691 N N . LYS A 1 89 ? 6.380 2.674 -17.878 1.00 92.19 89 LYS A N 1
ATOM 692 C CA . LYS A 1 89 ? 6.441 4.112 -18.164 1.00 92.19 89 LYS A CA 1
ATOM 693 C C . LYS A 1 89 ? 6.457 4.429 -19.662 1.00 92.19 89 LYS A C 1
ATOM 695 O O . LYS A 1 89 ? 5.920 5.458 -20.051 1.00 92.19 89 LYS A O 1
ATOM 700 N N . GLU A 1 90 ? 7.035 3.554 -20.490 1.00 93.69 90 GLU A N 1
ATOM 701 C CA . GLU A 1 90 ? 7.008 3.687 -21.952 1.00 93.69 90 GLU A CA 1
ATOM 702 C C . GLU A 1 90 ? 5.595 3.622 -22.549 1.00 93.69 90 GLU A C 1
ATOM 704 O O . GLU A 1 90 ? 5.348 4.244 -23.575 1.00 93.69 90 GLU A O 1
ATOM 709 N N . ASN A 1 91 ? 4.664 2.941 -21.878 1.00 93.62 91 ASN A N 1
ATOM 710 C CA . ASN A 1 91 ? 3.288 2.746 -22.331 1.00 93.62 91 ASN A CA 1
ATOM 711 C C . ASN A 1 91 ? 2.292 3.610 -21.543 1.00 93.62 91 ASN A C 1
ATOM 713 O O . ASN A 1 91 ? 1.088 3.441 -21.681 1.00 93.62 91 ASN A O 1
ATOM 717 N N . ALA A 1 92 ? 2.756 4.537 -20.697 1.00 86.88 92 ALA A N 1
ATOM 718 C CA . ALA A 1 92 ? 1.886 5.300 -19.796 1.00 86.88 92 ALA A CA 1
ATOM 719 C C . ALA A 1 92 ? 0.858 6.197 -20.517 1.00 86.88 92 ALA A C 1
ATOM 721 O O . ALA A 1 92 ? -0.093 6.654 -19.886 1.00 86.88 92 ALA A O 1
ATOM 722 N N . THR A 1 93 ? 1.054 6.461 -21.810 1.00 90.88 93 THR A N 1
ATOM 723 C CA . THR A 1 93 ? 0.160 7.263 -22.658 1.00 90.88 93 THR A CA 1
ATOM 724 C C . THR A 1 93 ? -0.675 6.422 -23.625 1.00 90.88 93 THR A C 1
ATOM 726 O O . THR A 1 93 ? -1.309 6.990 -24.508 1.00 90.88 93 THR A O 1
ATOM 729 N N . ASP A 1 94 ? -0.643 5.092 -23.525 1.00 93.56 94 ASP A N 1
ATOM 730 C CA . ASP A 1 94 ? -1.467 4.227 -24.369 1.00 93.56 94 ASP A CA 1
ATOM 731 C C . ASP A 1 94 ? -2.916 4.205 -23.858 1.00 93.56 94 ASP A C 1
ATOM 733 O O . ASP A 1 94 ? -3.204 3.793 -22.734 1.00 93.56 94 ASP A O 1
ATOM 737 N N . GLU A 1 95 ? -3.834 4.672 -24.700 1.00 91.56 95 GLU A N 1
ATOM 738 C CA . GLU A 1 95 ? -5.264 4.766 -24.398 1.00 91.56 95 GLU A CA 1
ATOM 739 C C . GLU A 1 95 ? -5.987 3.414 -24.516 1.00 91.56 95 GLU A C 1
ATOM 741 O O . GLU A 1 95 ? -7.106 3.275 -24.027 1.00 91.56 95 GLU A O 1
ATOM 746 N N . ASN A 1 96 ? -5.355 2.405 -25.127 1.00 94.88 96 ASN A N 1
ATOM 747 C CA . ASN A 1 96 ? -5.951 1.084 -25.356 1.00 94.88 96 ASN A CA 1
ATOM 748 C C . ASN A 1 96 ? -5.608 0.067 -24.260 1.00 94.88 96 ASN A C 1
ATOM 750 O O . ASN A 1 96 ? -5.888 -1.125 -24.407 1.00 94.88 96 ASN A O 1
ATOM 754 N N . LEU A 1 97 ? -4.984 0.510 -23.167 1.00 91.12 97 LEU A N 1
ATOM 755 C CA . LEU A 1 97 ? -4.606 -0.371 -22.071 1.00 91.12 97 LEU A CA 1
ATOM 756 C C . LEU A 1 97 ? -5.835 -0.908 -21.338 1.00 91.12 97 LEU A C 1
ATOM 758 O O . LEU A 1 97 ? -6.626 -0.155 -20.768 1.00 91.12 97 LEU A O 1
ATOM 762 N N . ASP A 1 98 ? -5.930 -2.232 -21.248 1.00 93.44 98 ASP A N 1
ATOM 763 C CA . ASP A 1 98 ? -6.856 -2.882 -20.326 1.00 93.44 98 ASP A CA 1
ATOM 764 C C . ASP A 1 98 ? -6.304 -2.788 -18.897 1.00 93.44 98 ASP A C 1
ATOM 766 O O . ASP A 1 98 ? -5.577 -3.667 -18.427 1.00 93.44 98 ASP A O 1
ATOM 770 N N . ILE A 1 99 ? -6.666 -1.708 -18.197 1.00 88.75 99 ILE A N 1
ATOM 771 C CA . ILE A 1 99 ? -6.256 -1.434 -16.812 1.00 88.75 99 ILE A CA 1
ATOM 772 C C . ILE A 1 99 ? -6.615 -2.591 -15.871 1.00 88.75 99 ILE A C 1
ATOM 774 O O . ILE A 1 99 ? -5.858 -2.853 -14.936 1.00 88.75 99 ILE A O 1
ATOM 778 N N . ALA A 1 100 ? -7.729 -3.297 -16.097 1.00 90.81 100 ALA A N 1
ATOM 779 C CA . ALA A 1 100 ? -8.122 -4.414 -15.243 1.00 90.81 100 ALA A CA 1
ATOM 780 C C . ALA A 1 100 ? -7.118 -5.568 -15.365 1.00 90.81 100 ALA A C 1
ATOM 782 O O . ALA A 1 100 ? -6.650 -6.080 -14.349 1.00 90.81 100 ALA A O 1
ATOM 783 N N . SER A 1 101 ? -6.706 -5.902 -16.593 1.00 92.06 101 SER A N 1
ATOM 784 C CA . SER A 1 101 ? -5.711 -6.957 -16.837 1.00 92.06 101 SER A CA 1
ATOM 785 C C . SER A 1 101 ? -4.331 -6.647 -16.245 1.00 92.06 101 SER A C 1
ATOM 787 O O . SER A 1 101 ? -3.622 -7.555 -15.817 1.00 92.06 101 SER A O 1
ATOM 789 N N . ILE A 1 102 ? -3.958 -5.365 -16.181 1.00 93.12 102 ILE A N 1
ATOM 790 C CA . ILE A 1 102 ? -2.665 -4.909 -15.651 1.00 93.12 102 ILE A CA 1
ATOM 791 C C . ILE A 1 102 ? -2.777 -4.300 -14.252 1.00 93.12 102 ILE A C 1
ATOM 793 O O . ILE A 1 102 ? -1.878 -3.574 -13.823 1.00 93.12 102 ILE A O 1
ATOM 797 N N . SER A 1 103 ? -3.877 -4.533 -13.539 1.00 94.38 103 SER A N 1
ATOM 798 C CA . SER A 1 103 ? -4.072 -3.975 -12.202 1.00 94.38 103 SER A CA 1
ATOM 799 C C . SER A 1 103 ? -3.040 -4.523 -11.219 1.00 94.38 103 SER A C 1
ATOM 801 O O . SER A 1 103 ? -2.681 -5.700 -11.225 1.00 94.38 103 SER A O 1
ATOM 803 N N . ARG A 1 104 ? -2.550 -3.643 -10.347 1.00 93.12 104 ARG A N 1
ATOM 804 C CA . ARG A 1 104 ? -1.645 -4.009 -9.263 1.00 93.12 104 ARG A CA 1
ATOM 805 C C . ARG A 1 104 ? -2.485 -4.375 -8.045 1.00 93.12 104 ARG A C 1
ATOM 807 O O . ARG A 1 104 ? -2.866 -3.510 -7.262 1.00 93.12 104 ARG A O 1
ATOM 814 N N . TYR A 1 105 ? -2.789 -5.658 -7.906 1.00 91.44 105 TYR A N 1
ATOM 815 C CA . TYR A 1 105 ? -3.485 -6.175 -6.732 1.00 91.44 105 TYR A CA 1
ATOM 816 C C . TYR A 1 105 ? -2.522 -6.386 -5.560 1.00 91.44 105 TYR A C 1
ATOM 818 O O . TYR A 1 105 ? -1.361 -6.744 -5.767 1.00 91.44 105 TYR A O 1
ATOM 826 N N . HIS A 1 106 ? -3.021 -6.194 -4.336 1.00 88.75 106 HIS A N 1
ATOM 827 C CA . HIS A 1 106 ? -2.243 -6.338 -3.102 1.00 88.75 106 HIS A CA 1
ATOM 828 C C . HIS A 1 106 ? -1.608 -7.727 -2.988 1.00 88.75 106 HIS A C 1
ATOM 830 O O . HIS A 1 106 ? -0.394 -7.819 -3.056 1.00 88.75 106 HIS A O 1
ATOM 836 N N . HIS A 1 107 ? -2.411 -8.796 -3.017 1.00 89.88 107 HIS A N 1
ATOM 837 C CA . HIS A 1 107 ? -1.912 -10.175 -2.918 1.00 89.88 107 HIS A CA 1
ATOM 838 C C . HIS A 1 107 ? -0.824 -10.530 -3.952 1.00 89.88 107 HIS A C 1
ATOM 840 O O . HIS A 1 107 ? 0.116 -11.244 -3.633 1.00 89.88 107 HIS A O 1
ATOM 846 N N . ILE A 1 108 ? -0.917 -10.014 -5.187 1.00 92.88 108 ILE A N 1
ATOM 847 C CA . ILE A 1 108 ? 0.120 -10.226 -6.215 1.00 92.88 108 ILE A CA 1
ATOM 848 C C . ILE A 1 108 ? 1.392 -9.457 -5.852 1.00 92.88 108 ILE A C 1
ATOM 850 O O . ILE A 1 108 ? 2.501 -9.946 -6.046 1.00 92.88 108 ILE A O 1
ATOM 854 N N . THR A 1 109 ? 1.231 -8.232 -5.357 1.00 93.38 109 THR A N 1
ATOM 855 C CA . THR A 1 109 ? 2.350 -7.383 -4.944 1.00 93.38 109 THR A CA 1
ATOM 856 C C . THR A 1 109 ? 3.064 -7.978 -3.731 1.00 93.38 109 THR A C 1
ATOM 858 O O . THR A 1 109 ? 4.290 -7.933 -3.687 1.00 93.38 109 THR A O 1
ATOM 861 N N . ASP A 1 110 ? 2.333 -8.601 -2.809 1.00 92.69 110 ASP A N 1
ATOM 862 C CA . ASP A 1 110 ? 2.898 -9.285 -1.643 1.00 92.69 110 ASP A CA 1
ATOM 863 C C . ASP A 1 110 ? 3.781 -10.450 -2.084 1.00 92.69 110 ASP A C 1
ATOM 865 O O . ASP A 1 110 ? 4.938 -10.523 -1.679 1.00 92.69 110 ASP A O 1
ATOM 869 N N . THR A 1 111 ? 3.309 -11.280 -3.022 1.00 94.56 111 THR A N 1
ATOM 870 C CA . THR A 1 111 ? 4.137 -12.337 -3.626 1.00 94.56 111 THR A CA 1
ATOM 871 C C . THR A 1 111 ? 5.383 -11.763 -4.312 1.00 94.56 111 THR A C 1
ATOM 873 O O . THR A 1 111 ? 6.475 -12.299 -4.160 1.00 94.56 111 THR A O 1
ATOM 876 N N . GLN A 1 112 ? 5.272 -10.627 -5.014 1.00 95.12 112 GLN A N 1
ATOM 877 C CA . GLN A 1 112 ? 6.444 -9.971 -5.617 1.00 95.12 112 GLN A CA 1
ATOM 878 C C . GLN A 1 112 ? 7.443 -9.472 -4.558 1.00 95.12 112 GLN A C 1
ATOM 880 O O . GLN A 1 112 ? 8.654 -9.505 -4.791 1.00 95.12 112 GLN A O 1
ATOM 885 N N . PHE A 1 113 ? 6.963 -8.996 -3.405 1.00 95.38 113 PHE A N 1
ATOM 886 C CA . PHE A 1 113 ? 7.820 -8.651 -2.273 1.00 95.38 113 PHE A CA 1
ATOM 887 C C . PHE A 1 113 ? 8.483 -9.896 -1.683 1.00 95.38 113 PHE A C 1
ATOM 889 O O . PHE A 1 113 ? 9.694 -9.873 -1.464 1.00 95.38 113 PHE A O 1
ATOM 896 N N . GLU A 1 114 ? 7.736 -10.976 -1.463 1.00 94.88 114 GLU A N 1
ATOM 897 C CA . GLU A 1 114 ? 8.263 -12.258 -0.982 1.00 94.88 114 GLU A CA 1
ATOM 898 C C . GLU A 1 114 ? 9.383 -12.770 -1.894 1.00 94.88 114 GLU A C 1
ATOM 900 O O . GLU A 1 114 ? 10.488 -13.023 -1.412 1.00 94.88 114 GLU A O 1
ATOM 905 N N . ASP A 1 115 ? 9.156 -12.799 -3.209 1.00 95.56 115 ASP A N 1
ATOM 906 C CA . ASP A 1 115 ? 10.156 -13.182 -4.212 1.00 95.56 115 ASP A CA 1
ATOM 907 C C . ASP A 1 115 ? 11.392 -12.269 -4.161 1.00 95.56 115 ASP A C 1
ATOM 909 O O . ASP A 1 115 ? 12.538 -12.728 -4.188 1.00 95.56 115 ASP A O 1
ATOM 913 N N . MET A 1 116 ? 11.175 -10.956 -4.037 1.00 95.94 116 MET A N 1
ATOM 914 C CA . MET A 1 116 ? 12.245 -9.965 -3.928 1.00 95.94 116 MET A CA 1
ATOM 915 C C . MET A 1 116 ? 13.102 -10.173 -2.668 1.00 95.94 116 MET A C 1
ATOM 917 O O . MET A 1 116 ? 14.325 -10.012 -2.727 1.00 95.94 116 MET A O 1
ATOM 921 N N . PHE A 1 117 ? 12.488 -10.486 -1.524 1.00 95.00 117 PHE A N 1
ATOM 922 C CA . PHE A 1 117 ? 13.191 -10.709 -0.258 1.00 95.00 117 PHE A CA 1
ATOM 923 C C . PHE A 1 117 ? 13.808 -12.110 -0.156 1.00 95.00 117 PHE A C 1
ATOM 925 O O . PHE A 1 117 ? 14.825 -12.260 0.522 1.00 95.00 117 PHE A O 1
ATOM 932 N N . ALA A 1 118 ? 13.251 -13.103 -0.854 1.00 96.25 118 ALA A N 1
ATOM 933 C CA . ALA A 1 118 ? 13.798 -14.454 -0.962 1.00 96.25 118 ALA A CA 1
ATOM 934 C C . ALA A 1 118 ? 14.969 -14.559 -1.958 1.00 96.25 118 ALA A C 1
ATOM 936 O O . ALA A 1 118 ? 15.706 -15.549 -1.942 1.00 96.25 118 ALA A O 1
ATOM 937 N N . ALA A 1 119 ? 15.165 -13.555 -2.820 1.00 95.94 119 ALA A N 1
ATOM 938 C CA . ALA A 1 119 ? 16.236 -13.544 -3.809 1.00 95.94 119 ALA A CA 1
ATOM 939 C C . ALA A 1 119 ? 17.634 -13.699 -3.159 1.00 95.94 119 ALA A C 1
ATOM 941 O O . ALA A 1 119 ? 17.986 -12.937 -2.253 1.00 95.94 119 ALA A O 1
ATOM 942 N N . PRO A 1 120 ? 18.482 -14.632 -3.641 1.00 93.62 120 PRO A N 1
ATOM 943 C CA . PRO A 1 120 ? 19.722 -14.990 -2.951 1.00 93.62 120 PRO A CA 1
ATOM 944 C C . PRO A 1 120 ? 20.841 -13.950 -3.096 1.00 93.62 120 PRO A C 1
ATOM 946 O O . PRO A 1 120 ? 21.808 -13.978 -2.336 1.00 93.62 120 PRO A O 1
ATOM 949 N N . THR A 1 121 ? 20.739 -13.026 -4.056 1.00 95.88 121 THR A N 1
ATOM 950 C CA . THR A 1 121 ? 21.734 -11.966 -4.266 1.00 95.88 121 THR A CA 1
ATOM 951 C C . THR A 1 121 ? 21.099 -10.579 -4.271 1.00 95.88 121 THR A C 1
ATOM 953 O O . THR A 1 121 ? 19.971 -10.385 -4.726 1.00 95.88 121 THR A O 1
ATOM 956 N N . LEU A 1 122 ? 21.866 -9.571 -3.834 1.00 93.75 122 LEU A N 1
ATOM 957 C CA . LEU A 1 122 ? 21.442 -8.165 -3.890 1.00 93.75 122 LEU A CA 1
ATOM 958 C C . LEU A 1 122 ? 21.140 -7.699 -5.321 1.00 93.75 122 LEU A C 1
ATOM 960 O O . LEU A 1 122 ? 20.276 -6.848 -5.516 1.00 93.75 122 LEU A O 1
ATOM 964 N N . MET A 1 123 ? 21.836 -8.264 -6.309 1.00 95.19 123 MET A N 1
ATOM 965 C CA . MET A 1 123 ? 21.610 -7.979 -7.724 1.00 95.19 123 MET A CA 1
ATOM 966 C C . MET A 1 123 ? 20.227 -8.466 -8.166 1.00 95.19 123 MET A C 1
ATOM 968 O O . MET A 1 123 ? 19.426 -7.651 -8.604 1.00 95.19 123 MET A O 1
ATOM 972 N N . GLN A 1 124 ? 19.899 -9.741 -7.932 1.00 94.81 124 GLN A N 1
ATOM 973 C CA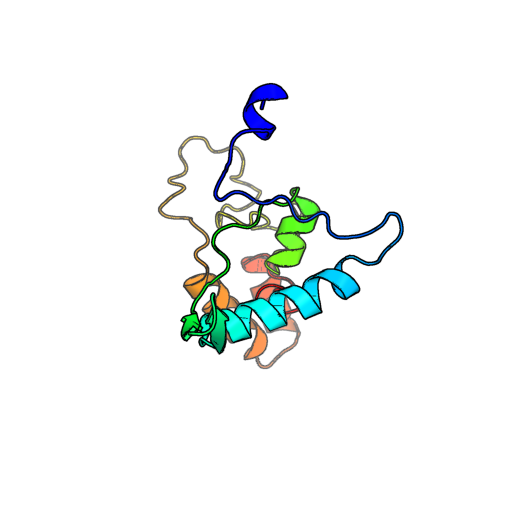 . GLN A 1 124 ? 18.578 -10.294 -8.265 1.00 94.81 124 GLN A CA 1
ATOM 974 C C . GLN A 1 124 ? 17.450 -9.563 -7.535 1.00 94.81 124 GLN A C 1
ATOM 976 O O . GLN A 1 124 ? 16.435 -9.225 -8.138 1.00 94.81 124 GLN A O 1
ATOM 981 N N . ARG A 1 125 ? 17.652 -9.240 -6.253 1.00 95.75 125 ARG A N 1
ATOM 982 C CA . ARG A 1 125 ? 16.710 -8.415 -5.492 1.00 95.75 125 ARG A CA 1
ATOM 983 C C . ARG A 1 125 ? 16.493 -7.051 -6.151 1.00 95.75 125 ARG A C 1
ATOM 985 O O . ARG A 1 125 ? 15.358 -6.599 -6.285 1.00 95.75 125 ARG A O 1
ATOM 992 N N . SER A 1 126 ? 17.574 -6.392 -6.566 1.00 94.81 126 SER A N 1
ATOM 993 C CA . SER A 1 126 ? 17.515 -5.099 -7.249 1.00 94.81 126 SER A CA 1
ATOM 994 C C . SER A 1 126 ? 16.829 -5.195 -8.615 1.00 94.81 126 SER A C 1
ATOM 996 O O . SER A 1 126 ? 16.124 -4.259 -8.998 1.00 94.81 126 SER A O 1
ATOM 998 N N . ASP A 1 127 ? 17.011 -6.302 -9.331 1.00 95.56 127 ASP A N 1
ATOM 999 C CA . ASP A 1 127 ? 16.388 -6.548 -10.631 1.00 95.56 127 ASP A CA 1
ATOM 1000 C C . ASP A 1 127 ? 14.871 -6.703 -10.489 1.00 95.56 127 ASP A C 1
ATOM 1002 O O . ASP A 1 127 ? 14.132 -5.957 -11.134 1.00 95.56 127 ASP A O 1
ATOM 1006 N N . ILE A 1 128 ? 14.404 -7.535 -9.550 1.00 95.69 128 ILE A N 1
ATOM 1007 C CA . ILE A 1 128 ? 12.971 -7.688 -9.230 1.00 95.69 128 ILE A CA 1
ATOM 1008 C C . ILE A 1 128 ? 12.382 -6.338 -8.788 1.00 95.69 128 ILE A C 1
ATOM 1010 O O . ILE A 1 128 ? 11.369 -5.871 -9.317 1.00 95.69 128 ILE A O 1
ATOM 1014 N N . ALA A 1 129 ? 13.063 -5.632 -7.878 1.00 95.81 129 ALA A N 1
ATOM 1015 C CA . ALA A 1 129 ? 12.629 -4.318 -7.411 1.00 95.81 129 ALA A CA 1
ATOM 1016 C C . ALA A 1 129 ? 12.562 -3.275 -8.542 1.00 95.81 129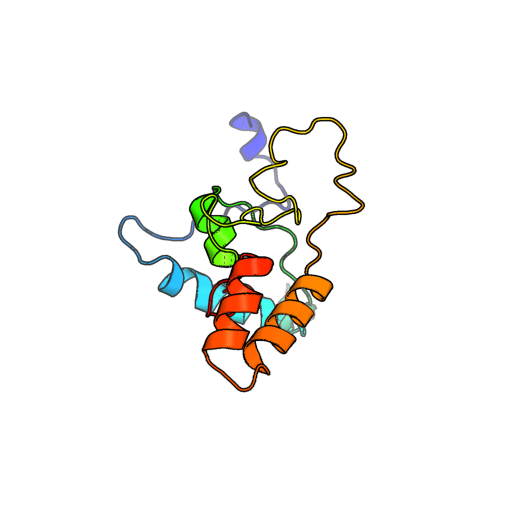 ALA A C 1
ATOM 1018 O O . ALA A 1 129 ? 11.811 -2.297 -8.459 1.00 95.81 129 ALA A O 1
ATOM 1019 N N . LYS A 1 130 ? 13.395 -3.398 -9.578 1.00 95.19 130 LYS A N 1
ATOM 1020 C CA . LYS A 1 130 ? 13.406 -2.499 -10.739 1.00 95.19 130 LYS A CA 1
ATOM 1021 C C . LYS A 1 130 ? 12.300 -2.858 -11.727 1.00 95.19 130 LYS A C 1
ATOM 1023 O O . LYS A 1 130 ? 11.617 -1.945 -12.190 1.00 95.19 130 LYS A O 1
ATOM 1028 N N . GLU A 1 131 ? 12.112 -4.145 -11.999 1.00 95.38 131 GLU A N 1
ATOM 1029 C CA . GLU A 1 131 ? 11.088 -4.678 -12.898 1.00 95.38 131 GLU A CA 1
ATOM 1030 C C . GLU A 1 131 ? 9.680 -4.294 -12.438 1.00 95.38 131 GLU A C 1
ATOM 1032 O O . GLU A 1 131 ? 8.898 -3.732 -13.207 1.00 95.38 131 GLU A O 1
ATOM 1037 N N . TYR A 1 132 ? 9.378 -4.538 -11.162 1.00 95.56 132 TYR A N 1
ATOM 1038 C CA . TYR A 1 132 ? 8.055 -4.296 -10.590 1.00 95.56 132 TYR A CA 1
ATOM 1039 C C . TYR A 1 132 ? 7.899 -2.911 -9.971 1.00 95.56 132 TYR A C 1
ATOM 1041 O O . TYR A 1 132 ? 6.807 -2.561 -9.530 1.00 95.56 132 TYR A O 1
ATOM 1049 N N . GLY A 1 133 ? 8.959 -2.099 -9.948 1.00 95.69 133 GLY A N 1
ATOM 1050 C CA . GLY A 1 133 ? 8.922 -0.776 -9.332 1.00 95.69 133 GLY A CA 1
ATOM 1051 C C . GLY A 1 133 ? 8.736 -0.824 -7.814 1.00 95.69 133 GLY A C 1
ATOM 1052 O O . GLY A 1 133 ? 8.147 0.096 -7.262 1.00 95.69 133 GLY A O 1
ATOM 1053 N N . LEU A 1 134 ? 9.230 -1.859 -7.134 1.00 95.75 134 LEU A N 1
ATOM 1054 C CA . LEU A 1 134 ? 9.135 -2.003 -5.678 1.00 95.75 134 LEU A CA 1
ATOM 1055 C C . LEU A 1 134 ? 10.267 -1.259 -4.961 1.00 95.75 134 LEU A C 1
ATOM 1057 O O . LEU A 1 134 ? 11.378 -1.104 -5.486 1.00 95.75 134 LEU A O 1
ATOM 1061 N N . ARG A 1 135 ? 9.993 -0.789 -3.746 1.00 93.69 135 ARG A N 1
ATOM 1062 C CA . ARG A 1 135 ? 11.001 -0.306 -2.798 1.00 93.69 135 ARG A CA 1
ATOM 1063 C C . ARG A 1 135 ? 11.708 -1.491 -2.142 1.00 93.69 135 ARG A C 1
ATOM 1065 O O . ARG A 1 135 ? 11.160 -2.573 -2.016 1.00 93.69 135 ARG A O 1
ATOM 1072 N N . ASN A 1 136 ? 12.918 -1.256 -1.640 1.00 89.25 136 ASN A N 1
ATOM 1073 C CA . ASN A 1 136 ? 13.670 -2.258 -0.873 1.00 89.25 136 ASN A CA 1
ATOM 1074 C C . ASN A 1 136 ? 13.202 -2.372 0.593 1.00 89.25 136 ASN A C 1
ATOM 1076 O O . ASN A 1 136 ? 13.915 -2.939 1.419 1.00 89.25 136 ASN A O 1
ATOM 1080 N N . SER A 1 137 ? 12.036 -1.826 0.915 1.00 86.50 137 SER A N 1
ATOM 1081 C CA . SER A 1 137 ? 11.401 -1.841 2.229 1.00 86.50 137 SER A CA 1
ATOM 1082 C C . SER A 1 137 ? 9.972 -2.338 2.064 1.00 86.50 137 SER A C 1
ATOM 1084 O O . SER A 1 137 ? 9.357 -2.060 1.033 1.00 86.50 137 SER A O 1
ATOM 1086 N N . LEU A 1 138 ? 9.450 -3.015 3.083 1.00 84.25 138 LEU A N 1
ATOM 1087 C CA . LEU A 1 138 ? 8.037 -3.377 3.113 1.00 84.25 138 LEU A CA 1
ATOM 1088 C C . LEU A 1 138 ? 7.149 -2.119 3.150 1.00 84.25 138 LEU A C 1
ATOM 1090 O O . LEU A 1 138 ? 7.611 -1.061 3.610 1.00 84.25 138 LEU A O 1
ATOM 1094 N N . PRO A 1 139 ? 5.909 -2.210 2.643 1.00 84.88 139 PRO A N 1
ATOM 1095 C CA . PRO A 1 139 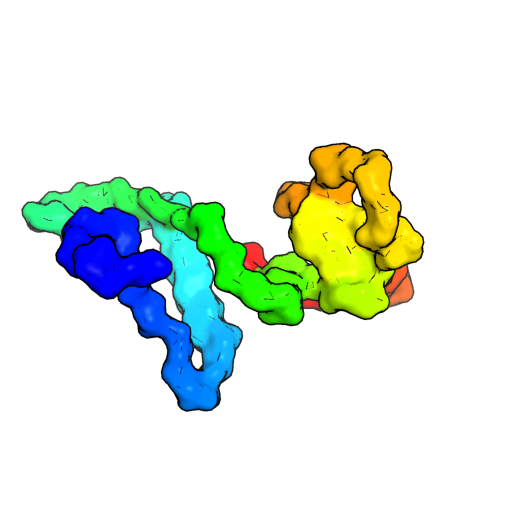? 4.906 -1.161 2.784 1.00 84.88 139 PRO A CA 1
ATOM 1096 C C . PRO A 1 139 ? 4.667 -0.797 4.254 1.00 84.88 139 PRO A C 1
ATOM 1098 O O . PRO A 1 139 ? 4.814 -1.623 5.146 1.00 84.88 139 PRO A O 1
ATOM 1101 N N . VAL A 1 140 ? 4.300 0.457 4.518 1.00 80.31 140 VAL A N 1
ATOM 1102 C CA . VAL A 1 140 ? 3.984 0.929 5.885 1.00 80.31 140 VAL A CA 1
ATOM 1103 C C . VAL A 1 140 ? 2.627 0.397 6.358 1.00 80.31 140 VAL A C 1
ATOM 1105 O O . VAL A 1 140 ? 2.350 0.364 7.555 1.00 80.31 140 VAL A O 1
ATOM 1108 N N . LEU A 1 141 ? 1.777 0.019 5.406 1.00 76.50 141 LEU A N 1
ATOM 1109 C CA . LEU A 1 141 ? 0.419 -0.463 5.641 1.00 76.50 141 LEU A CA 1
ATOM 1110 C C . LEU A 1 141 ? 0.365 -1.958 5.985 1.00 76.50 141 LEU A C 1
ATOM 1112 O O . LEU A 1 141 ? -0.604 -2.382 6.613 1.00 76.50 141 LEU A O 1
ATOM 1116 N N . ASP A 1 142 ? 1.414 -2.706 5.634 1.00 72.12 142 ASP A N 1
ATOM 1117 C CA . ASP A 1 142 ? 1.525 -4.164 5.796 1.00 72.12 142 ASP A CA 1
ATOM 1118 C C . ASP A 1 142 ? 2.273 -4.553 7.065 1.00 72.12 142 ASP A C 1
ATOM 1120 O O . ASP A 1 142 ? 2.012 -5.648 7.615 1.00 72.12 142 ASP A O 1
#

Organism: NCBI:txid588596